Protein AF-Q1GSV4-F1 (afdb_monomer_lite)

Foldseek 3Di:
DDDPPPPPPDPPPDPPPPDDDDDDPLPPDDPVNLLVVAPPLLSQLCCQCVVVPHDLVRSCVVVVHDSVSSVVSPVVSVVVSVVVSVVD

Sequence (88 aa):
MLRRRRDEAELGDHDAAVGAKDEAVHARFSIDRLMTLVPPGQAQAITLVKIEGASIAEASQICGQSKSLVKVNIHRGLKKLTQLVERG

InterPro domains:
  IPR013249 RNA polymerase sigma factor 70, region 4 type 2 [PF08281] (30-81)
  IPR013324 RNA polymerase sigma factor, region 3/4-like [SSF88659] (26-87)
  IPR036388 Winged helix-like DNA-binding domain superfamily [G3DSA:1.10.10.10] (2-86)

pLDDT: mean 79.79, std 23.39, range [36.81, 98.75]

Radius of gyration: 16.42 Å; chains: 1; bounding box: 33×32×50 Å

Organism: Sphingopyxis alaskensis (strain DSM 13593 / LMG 18877 / RB2256) (NCBI:txid317655)

Structure (mmCIF, N/CA/C/O backbone):
data_AF-Q1GSV4-F1
#
_entry.id   AF-Q1GSV4-F1
#
loop_
_atom_site.group_PDB
_atom_site.id
_atom_site.type_symbol
_atom_site.label_atom_id
_atom_site.label_alt_id
_atom_site.label_comp_id
_atom_site.label_asym_id
_atom_site.label_entity_id
_atom_site.label_seq_id
_atom_site.pdbx_PDB_ins_code
_atom_site.Cartn_x
_atom_site.Cartn_y
_atom_site.Cartn_z
_atom_site.occupancy
_atom_site.B_iso_or_equiv
_atom_site.auth_seq_id
_atom_site.auth_comp_id
_atom_site.auth_asym_id
_atom_site.auth_atom_id
_atom_site.pdbx_PDB_model_num
ATOM 1 N N . MET A 1 1 ? -1.910 25.453 22.841 1.00 36.81 1 MET A N 1
ATOM 2 C CA . MET A 1 1 ? -0.947 24.338 22.996 1.00 36.81 1 MET A CA 1
ATOM 3 C C . MET A 1 1 ? -1.025 23.416 21.781 1.00 36.81 1 MET A C 1
ATOM 5 O O . MET A 1 1 ? -2.117 23.010 21.424 1.00 36.81 1 MET A O 1
ATOM 9 N N . LEU A 1 2 ? 0.143 23.136 21.185 1.00 41.50 2 LEU A N 1
ATOM 10 C CA . LEU A 1 2 ? 0.503 22.049 20.253 1.00 41.50 2 LEU A CA 1
ATOM 11 C C . LEU A 1 2 ? -0.163 21.933 18.858 1.00 41.50 2 LEU A C 1
ATOM 13 O O . LEU A 1 2 ? -1.057 21.135 18.611 1.00 41.50 2 LEU A O 1
ATOM 17 N N . ARG A 1 3 ? 0.444 22.682 17.921 1.00 47.72 3 ARG A N 1
ATOM 18 C CA . ARG A 1 3 ? 0.996 22.251 16.614 1.00 47.72 3 ARG A CA 1
ATOM 19 C C . ARG A 1 3 ? 0.270 21.111 15.878 1.00 47.72 3 ARG A C 1
ATOM 21 O O . ARG A 1 3 ? 0.669 19.953 15.965 1.00 47.72 3 ARG A O 1
ATOM 28 N N . ARG A 1 4 ? -0.645 21.476 14.978 1.00 48.47 4 ARG A N 1
ATOM 29 C CA . ARG A 1 4 ? -0.904 20.697 13.759 1.00 48.47 4 ARG A CA 1
ATOM 30 C C . ARG A 1 4 ? 0.086 21.201 12.703 1.00 48.47 4 ARG A C 1
ATOM 32 O O . ARG A 1 4 ? -0.177 22.210 12.058 1.00 48.47 4 ARG A O 1
ATOM 39 N N . ARG A 1 5 ? 1.262 20.569 12.592 1.00 46.31 5 ARG A N 1
ATOM 40 C CA . ARG A 1 5 ? 2.119 20.758 11.410 1.00 46.31 5 ARG A CA 1
ATOM 41 C C . ARG A 1 5 ? 1.390 20.122 10.242 1.00 46.31 5 ARG A C 1
ATOM 43 O O . ARG A 1 5 ? 1.402 18.906 10.073 1.00 46.31 5 ARG A O 1
ATOM 50 N N . ARG A 1 6 ? 0.642 20.956 9.537 1.00 48.53 6 ARG A N 1
ATOM 51 C CA . ARG A 1 6 ? 0.176 20.657 8.205 1.00 48.53 6 ARG A CA 1
ATOM 52 C C . ARG A 1 6 ? 1.312 21.099 7.295 1.00 48.53 6 ARG A C 1
ATOM 54 O O . ARG A 1 6 ? 1.362 22.253 6.899 1.00 48.53 6 ARG A O 1
ATOM 61 N N . ASP A 1 7 ? 2.263 20.203 7.070 1.00 41.16 7 ASP A N 1
ATOM 62 C CA . ASP A 1 7 ? 3.239 20.390 6.002 1.00 41.16 7 ASP A CA 1
ATOM 63 C C . ASP A 1 7 ? 2.504 20.031 4.695 1.00 41.16 7 ASP A C 1
ATOM 65 O O . ASP A 1 7 ? 2.679 18.956 4.12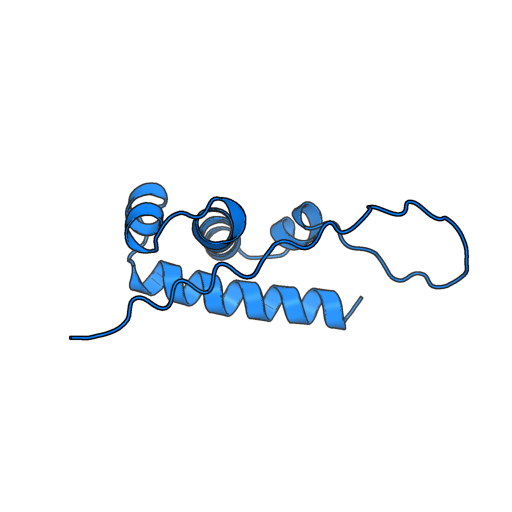9 1.00 41.16 7 ASP A O 1
ATOM 69 N N . GLU A 1 8 ? 1.574 20.901 4.281 1.00 46.28 8 GLU A N 1
ATOM 70 C CA . GLU A 1 8 ? 1.160 21.020 2.881 1.00 46.28 8 GLU A CA 1
ATOM 71 C C . GLU A 1 8 ? 2.365 21.645 2.175 1.00 46.28 8 GLU A C 1
ATOM 73 O O . GLU A 1 8 ? 2.492 22.863 2.078 1.00 46.28 8 GLU A O 1
ATOM 78 N N . ALA A 1 9 ? 3.331 20.805 1.802 1.00 45.31 9 ALA A N 1
ATOM 79 C CA . ALA A 1 9 ? 4.385 21.221 0.897 1.00 45.31 9 ALA A CA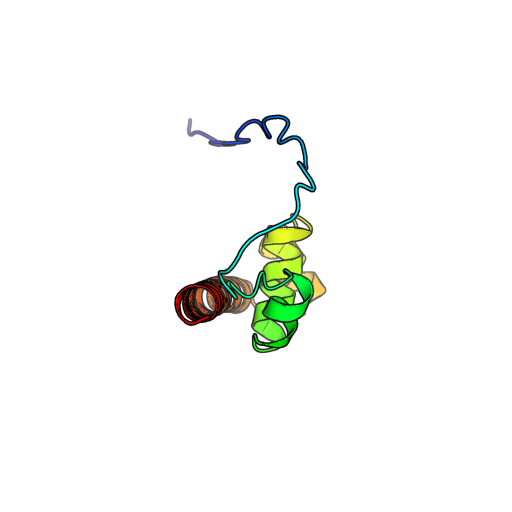 1
ATOM 80 C C . ALA A 1 9 ? 3.710 21.638 -0.415 1.00 45.31 9 ALA A C 1
ATOM 82 O O . ALA A 1 9 ? 2.998 20.834 -1.020 1.00 45.31 9 ALA A O 1
ATOM 83 N N . GLU A 1 10 ? 3.898 22.903 -0.792 1.00 41.88 10 GLU A N 1
ATOM 84 C CA . GLU A 1 10 ? 3.570 23.458 -2.104 1.00 41.88 10 GLU A CA 1
ATOM 85 C C . GLU A 1 10 ? 3.877 22.432 -3.199 1.00 41.88 10 GLU A C 1
ATOM 87 O O . GLU A 1 10 ? 5.028 22.041 -3.407 1.00 41.88 10 GLU A O 1
ATOM 92 N N . LEU A 1 11 ? 2.836 21.986 -3.902 1.00 47.22 11 LEU A N 1
ATOM 93 C CA . LEU A 1 11 ? 2.986 21.297 -5.176 1.00 47.22 11 LEU A CA 1
ATOM 94 C C . LEU A 1 11 ? 3.466 22.345 -6.181 1.00 47.22 11 LEU A C 1
ATOM 96 O O . LEU A 1 11 ? 2.662 23.039 -6.797 1.00 47.22 11 LEU A O 1
ATOM 100 N N . GLY A 1 12 ? 4.786 22.498 -6.273 1.00 42.38 12 GLY A N 1
ATOM 101 C CA . GLY A 1 12 ? 5.423 23.252 -7.341 1.00 42.38 12 GLY A CA 1
ATOM 102 C C . GLY A 1 12 ? 4.995 22.681 -8.689 1.00 42.38 12 GLY A C 1
ATOM 103 O O . GLY A 1 12 ? 4.986 21.463 -8.876 1.00 42.38 12 GLY A O 1
ATOM 104 N N . ASP A 1 13 ? 4.607 23.579 -9.588 1.00 45.84 13 ASP A N 1
ATOM 105 C CA . ASP A 1 13 ? 4.215 23.308 -10.966 1.00 45.84 13 ASP A CA 1
ATOM 106 C C . ASP A 1 13 ? 5.342 22.551 -11.683 1.00 45.84 13 ASP A C 1
ATOM 108 O O . ASP A 1 13 ? 6.343 23.128 -12.108 1.00 45.84 13 ASP A O 1
ATOM 112 N N . HIS A 1 14 ? 5.243 21.221 -11.711 1.00 49.34 14 HIS A N 1
ATOM 113 C CA . HIS A 1 14 ? 6.205 20.369 -12.392 1.00 49.34 14 HIS A CA 1
ATOM 114 C C . HIS A 1 14 ? 5.644 20.051 -13.769 1.00 49.34 14 HIS A C 1
ATOM 116 O O . HIS A 1 14 ? 4.902 19.088 -13.974 1.00 49.34 14 HIS A O 1
ATOM 122 N N . ASP A 1 15 ? 6.016 20.934 -14.687 1.00 41.84 15 ASP A N 1
ATOM 123 C CA . ASP A 1 15 ? 5.812 20.842 -16.118 1.00 41.84 15 ASP A CA 1
ATOM 124 C C . ASP A 1 15 ? 6.182 19.428 -16.597 1.00 41.84 15 ASP A C 1
ATOM 126 O O . ASP A 1 15 ? 7.328 18.972 -16.487 1.00 41.84 15 ASP A O 1
ATOM 130 N N . ALA A 1 16 ? 5.181 18.678 -17.057 1.00 49.34 16 ALA A N 1
ATOM 131 C CA . ALA A 1 16 ? 5.350 17.320 -17.547 1.00 49.34 16 ALA A CA 1
ATOM 132 C C . ALA A 1 16 ? 6.035 17.364 -18.920 1.00 49.34 16 ALA A C 1
ATOM 134 O O . ALA A 1 16 ? 5.400 17.187 -19.959 1.00 49.34 16 ALA A O 1
ATOM 135 N N . ALA A 1 17 ? 7.348 17.593 -18.928 1.00 45.91 17 ALA A N 1
ATOM 136 C CA . ALA A 1 17 ? 8.158 17.564 -20.133 1.00 45.91 17 ALA A CA 1
ATOM 137 C C . ALA A 1 17 ? 8.221 16.132 -20.692 1.00 45.91 17 ALA A C 1
ATOM 139 O O . ALA A 1 17 ? 9.022 15.290 -20.282 1.00 45.91 17 ALA A O 1
ATOM 140 N N . VAL A 1 18 ? 7.347 15.849 -21.658 1.00 52.38 18 VAL A N 1
ATOM 141 C CA . VAL A 1 18 ? 7.448 14.691 -22.548 1.00 52.38 18 VAL A CA 1
ATOM 142 C C . VAL A 1 18 ? 8.556 14.988 -23.564 1.00 52.38 18 VAL A C 1
ATOM 144 O O . VAL A 1 18 ? 8.307 15.546 -24.627 1.00 52.38 18 VAL A O 1
ATOM 147 N N . GLY A 1 19 ? 9.796 14.638 -23.217 1.00 42.12 19 GLY A N 1
ATOM 148 C CA . GLY A 1 19 ? 10.967 14.720 -24.093 1.00 42.12 19 GLY A CA 1
ATOM 149 C C . GLY A 1 19 ? 11.590 13.339 -24.295 1.00 42.12 19 GLY A C 1
ATOM 150 O O . GLY A 1 19 ? 11.987 12.688 -23.335 1.00 42.12 19 GLY A O 1
ATOM 151 N N . ALA A 1 20 ? 11.613 12.870 -25.539 1.00 53.06 20 ALA A N 1
ATOM 152 C CA . ALA A 1 20 ? 12.054 11.540 -25.946 1.00 53.06 20 ALA A CA 1
ATOM 153 C C . ALA A 1 20 ? 13.573 11.459 -26.234 1.00 53.06 20 ALA A C 1
ATOM 155 O O . ALA A 1 20 ? 14.133 12.437 -26.725 1.00 53.06 20 ALA A O 1
ATOM 156 N N . LYS A 1 21 ? 14.126 10.230 -26.107 1.00 49.53 21 LYS A N 1
ATOM 157 C CA . LYS A 1 21 ? 15.457 9.716 -26.555 1.00 49.53 21 LYS A CA 1
ATOM 158 C C . LYS A 1 21 ? 16.615 10.076 -25.595 1.00 49.53 21 LYS A C 1
ATOM 160 O O . LYS A 1 21 ? 16.758 11.237 -25.254 1.00 49.53 21 LYS A O 1
ATOM 165 N N . ASP A 1 22 ? 17.416 9.162 -25.031 1.00 38.31 22 ASP A N 1
ATOM 166 C CA . ASP A 1 22 ? 18.133 8.023 -25.628 1.00 38.31 22 ASP A CA 1
ATOM 167 C C . ASP A 1 22 ? 18.624 7.015 -24.546 1.00 38.31 22 ASP A C 1
ATOM 169 O O . ASP A 1 22 ? 18.919 7.398 -23.416 1.00 38.31 22 ASP A O 1
ATOM 173 N N . GLU A 1 23 ? 18.722 5.735 -24.920 1.00 44.53 23 GLU A N 1
ATOM 174 C CA . GLU A 1 23 ? 19.713 4.723 -24.472 1.00 44.53 23 GLU A CA 1
ATOM 175 C C . GLU A 1 23 ? 20.034 4.478 -22.979 1.00 44.53 23 GLU A C 1
ATOM 177 O O . GLU A 1 23 ? 21.144 4.099 -22.609 1.00 44.53 23 GLU A O 1
ATOM 182 N N . ALA A 1 24 ? 19.023 4.491 -22.119 1.00 45.62 24 ALA A N 1
ATOM 183 C CA . ALA A 1 24 ? 19.012 3.608 -20.956 1.00 45.62 24 ALA A CA 1
ATOM 184 C C . ALA A 1 24 ? 17.619 2.997 -20.855 1.00 45.62 24 ALA A C 1
ATOM 186 O O . ALA A 1 24 ? 16.626 3.717 -20.756 1.00 45.62 24 ALA A O 1
ATOM 187 N N . VAL A 1 25 ? 17.519 1.667 -20.868 1.00 49.53 25 VAL A N 1
ATOM 188 C CA . VAL A 1 25 ? 16.290 0.954 -20.487 1.00 49.53 25 VAL A CA 1
ATOM 189 C C . VAL A 1 25 ? 16.114 1.107 -18.970 1.00 49.53 25 VAL A C 1
ATOM 191 O O . VAL A 1 25 ? 16.105 0.139 -18.227 1.00 49.53 25 VAL A O 1
ATOM 194 N N . HIS A 1 26 ? 16.011 2.343 -18.483 1.00 49.09 26 HIS A N 1
ATOM 195 C CA . HIS A 1 26 ? 15.402 2.617 -17.200 1.00 49.09 26 HIS A CA 1
ATOM 196 C C . HIS A 1 26 ? 13.921 2.365 -17.414 1.00 49.09 26 HIS A C 1
ATOM 198 O O . HIS A 1 26 ? 13.210 3.171 -18.022 1.00 49.09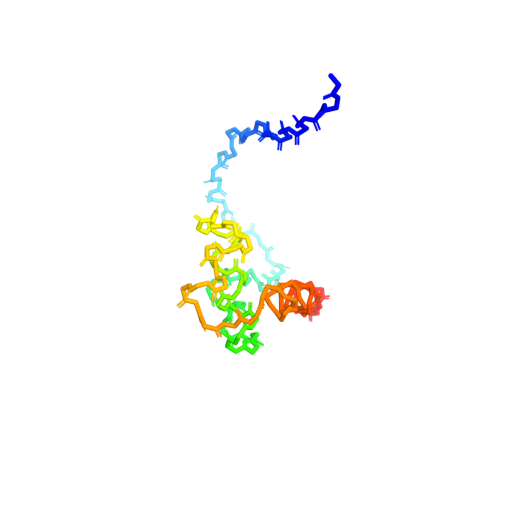 26 HIS A O 1
ATOM 204 N N . ALA A 1 27 ? 13.467 1.186 -16.997 1.00 56.66 27 ALA A N 1
ATOM 205 C CA . ALA A 1 27 ? 12.061 0.846 -17.023 1.00 56.66 27 ALA A CA 1
ATOM 206 C C . ALA A 1 27 ? 11.330 1.846 -16.121 1.00 56.66 27 ALA A C 1
ATOM 208 O O . ALA A 1 27 ? 11.255 1.685 -14.907 1.00 56.66 27 ALA A O 1
ATOM 209 N N . ARG A 1 28 ? 10.792 2.914 -16.713 1.00 65.94 28 ARG A N 1
ATOM 210 C CA . ARG A 1 28 ? 9.903 3.842 -16.022 1.00 65.94 28 ARG A CA 1
ATOM 211 C C . ARG A 1 28 ? 8.642 3.064 -15.661 1.00 65.94 28 ARG A C 1
ATOM 213 O O . ARG A 1 28 ? 7.720 2.944 -16.466 1.00 65.94 28 ARG A O 1
ATOM 220 N N . PHE A 1 29 ? 8.625 2.455 -14.479 1.00 71.19 29 PHE A N 1
ATOM 221 C CA . PHE A 1 29 ? 7.442 1.761 -14.002 1.00 71.19 29 PHE A CA 1
ATOM 222 C C . PHE A 1 29 ? 6.340 2.793 -13.761 1.00 71.19 29 PHE A C 1
ATOM 224 O O . PHE A 1 29 ? 6.536 3.762 -13.027 1.00 71.19 29 PHE A O 1
ATOM 231 N N . SER A 1 30 ? 5.168 2.590 -14.368 1.00 86.50 30 SER A N 1
ATOM 232 C CA . SER A 1 30 ? 3.985 3.341 -13.956 1.00 86.50 30 SER A CA 1
ATOM 233 C C . SER A 1 30 ? 3.623 2.966 -12.518 1.00 86.50 30 SER A C 1
ATOM 235 O O . SER A 1 30 ? 3.836 1.825 -12.094 1.00 86.50 30 SER A O 1
ATOM 237 N N . ILE A 1 31 ? 3.056 3.917 -11.771 1.00 86.38 31 ILE A N 1
ATOM 238 C CA . ILE A 1 31 ? 2.561 3.666 -10.409 1.00 86.38 31 ILE A CA 1
ATOM 239 C C . ILE A 1 31 ? 1.573 2.496 -10.427 1.00 86.38 31 ILE A C 1
ATOM 241 O O . ILE A 1 31 ? 1.720 1.578 -9.628 1.00 86.38 31 ILE A O 1
ATOM 245 N N . ASP A 1 32 ? 0.654 2.458 -11.394 1.00 89.19 32 ASP A N 1
ATOM 246 C CA . ASP A 1 32 ? -0.308 1.361 -11.538 1.00 89.19 32 ASP A CA 1
ATOM 247 C C . ASP A 1 32 ? 0.388 0.004 -11.662 1.00 89.19 32 ASP A C 1
ATOM 249 O O . ASP A 1 32 ? 0.048 -0.939 -10.946 1.00 89.19 32 ASP A O 1
ATOM 253 N N . ARG A 1 33 ? 1.433 -0.093 -12.497 1.00 90.62 33 ARG A N 1
ATOM 254 C CA . ARG A 1 33 ? 2.208 -1.329 -12.648 1.00 90.62 33 ARG A CA 1
ATOM 255 C C . ARG A 1 33 ? 2.906 -1.706 -11.348 1.00 90.62 33 ARG A C 1
ATOM 257 O O . ARG A 1 33 ? 2.848 -2.870 -10.961 1.00 90.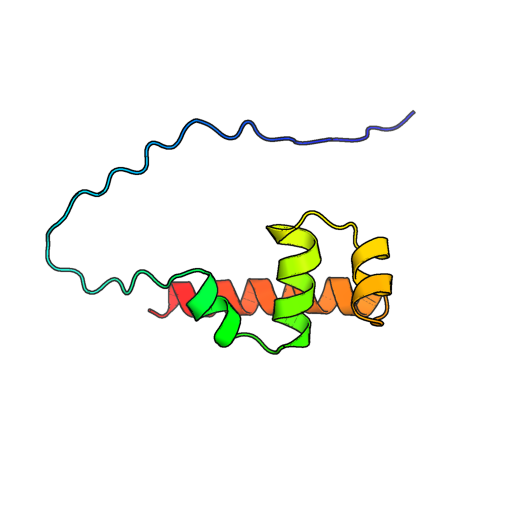62 33 ARG A O 1
ATOM 264 N N . LEU A 1 34 ? 3.529 -0.754 -10.658 1.00 92.62 34 LEU A N 1
ATOM 265 C CA . LEU A 1 34 ? 4.160 -1.014 -9.363 1.00 92.62 34 LEU A CA 1
ATOM 266 C C . LEU A 1 34 ? 3.154 -1.516 -8.326 1.00 92.62 34 LEU A C 1
ATOM 268 O O . LEU A 1 34 ? 3.448 -2.467 -7.603 1.00 92.62 34 LEU A O 1
ATOM 272 N N . MET A 1 35 ? 1.960 -0.928 -8.287 1.00 95.12 35 MET A N 1
ATOM 273 C CA . MET A 1 35 ? 0.908 -1.298 -7.344 1.00 95.12 35 MET A CA 1
ATOM 274 C C . MET A 1 35 ? 0.411 -2.732 -7.561 1.00 95.12 35 MET A C 1
ATOM 276 O O . MET A 1 35 ? 0.117 -3.413 -6.579 1.00 95.12 35 MET A O 1
ATOM 280 N N . THR A 1 36 ? 0.432 -3.250 -8.799 1.00 95.12 36 THR A N 1
ATOM 281 C CA . THR A 1 36 ? 0.136 -4.676 -9.062 1.00 95.12 36 THR A CA 1
ATOM 282 C C . THR A 1 36 ? 1.168 -5.649 -8.473 1.00 95.12 36 THR A C 1
ATOM 284 O O . THR A 1 36 ? 0.866 -6.825 -8.280 1.00 95.12 36 THR A O 1
ATOM 287 N N . LEU A 1 37 ? 2.381 -5.184 -8.151 1.00 94.94 37 LEU A N 1
ATOM 288 C CA . LEU A 1 37 ? 3.470 -6.014 -7.616 1.00 94.94 37 LEU A CA 1
ATOM 289 C C . LEU A 1 37 ? 3.487 -6.071 -6.076 1.00 94.94 37 LEU A C 1
ATOM 291 O O . LEU A 1 37 ? 4.295 -6.793 -5.475 1.00 94.94 37 LEU A O 1
ATOM 295 N N . VAL A 1 38 ? 2.606 -5.328 -5.406 1.00 96.00 38 VAL A N 1
ATOM 296 C CA . VAL A 1 38 ? 2.496 -5.259 -3.941 1.00 96.00 38 VAL A CA 1
ATOM 297 C C . VAL A 1 38 ? 1.308 -6.116 -3.480 1.00 96.00 38 VAL A C 1
ATOM 299 O O . VAL A 1 38 ? 0.292 -6.151 -4.168 1.00 96.00 38 VAL A O 1
ATOM 302 N N . PRO A 1 39 ? 1.378 -6.824 -2.332 1.00 97.94 39 PRO A N 1
ATOM 303 C CA . PRO A 1 39 ? 0.230 -7.579 -1.831 1.00 97.94 39 PRO A CA 1
ATOM 304 C C . PRO A 1 39 ? -1.047 -6.721 -1.723 1.00 97.94 39 PRO A C 1
ATOM 306 O O . PRO A 1 39 ? -0.946 -5.571 -1.285 1.00 97.94 39 PRO A O 1
ATOM 309 N N . PRO A 1 40 ? -2.245 -7.262 -2.021 1.00 97.88 40 PRO A N 1
ATOM 310 C CA . PRO A 1 40 ? -3.470 -6.466 -2.163 1.00 97.88 40 PRO A CA 1
ATOM 311 C C . PRO A 1 40 ? -3.799 -5.569 -0.965 1.00 97.88 40 PRO A C 1
ATOM 313 O O . PRO A 1 40 ? -4.122 -4.401 -1.140 1.00 97.88 40 PRO A O 1
ATOM 316 N N . GLY A 1 41 ? -3.639 -6.067 0.266 1.00 98.00 41 GLY A N 1
ATOM 317 C CA . GLY A 1 41 ? -3.884 -5.263 1.470 1.00 98.00 41 GLY A CA 1
ATOM 318 C C . GLY A 1 41 ? -2.895 -4.104 1.660 1.00 98.00 41 GLY A C 1
ATOM 319 O O . GLY A 1 41 ? -3.247 -3.093 2.260 1.00 98.00 41 GLY A O 1
ATOM 320 N N . GLN A 1 42 ? -1.673 -4.227 1.136 1.00 98.62 42 GLN A N 1
ATOM 321 C CA . GLN A 1 42 ? -0.671 -3.156 1.133 1.00 98.62 42 GLN A CA 1
ATOM 322 C C . GLN A 1 42 ? -0.986 -2.129 0.050 1.00 98.62 42 GLN A C 1
ATOM 324 O O . GLN A 1 42 ? -0.990 -0.937 0.343 1.00 98.62 42 GLN A O 1
ATOM 329 N N . ALA A 1 43 ? -1.309 -2.598 -1.159 1.00 98.31 43 ALA A N 1
ATOM 330 C CA . ALA A 1 43 ? -1.731 -1.746 -2.263 1.00 98.31 43 ALA A CA 1
ATOM 331 C C . ALA A 1 43 ? -2.967 -0.919 -1.876 1.00 98.31 43 ALA A C 1
ATOM 333 O O . ALA A 1 43 ? -2.922 0.303 -1.924 1.00 98.31 43 ALA A O 1
ATOM 334 N N . GLN A 1 44 ? -4.020 -1.565 -1.368 1.00 98.44 44 GLN A N 1
ATOM 335 C CA . GLN A 1 44 ? -5.249 -0.893 -0.944 1.00 98.44 44 GLN A CA 1
ATOM 336 C C . GLN A 1 44 ? -4.997 0.145 0.160 1.00 98.44 44 GLN A C 1
ATOM 338 O O . GLN A 1 44 ? -5.495 1.264 0.076 1.00 98.44 44 GLN A O 1
ATOM 343 N N . ALA A 1 45 ? -4.195 -0.184 1.179 1.00 98.69 45 ALA A N 1
ATOM 344 C CA . ALA A 1 45 ? -3.885 0.757 2.256 1.00 98.69 45 ALA A CA 1
ATOM 345 C C . ALA A 1 45 ? -3.057 1.964 1.771 1.00 98.69 45 ALA A C 1
ATOM 347 O O . ALA A 1 45 ? -3.256 3.078 2.256 1.00 98.69 45 ALA A O 1
ATOM 348 N N . ILE A 1 46 ? -2.139 1.756 0.821 1.00 98.56 46 ILE A N 1
ATOM 349 C CA . ILE A 1 46 ? -1.374 2.836 0.184 1.00 98.56 46 ILE A CA 1
ATOM 350 C C . ILE A 1 46 ? -2.293 3.704 -0.669 1.00 98.56 46 ILE A C 1
ATOM 352 O O . ILE A 1 46 ?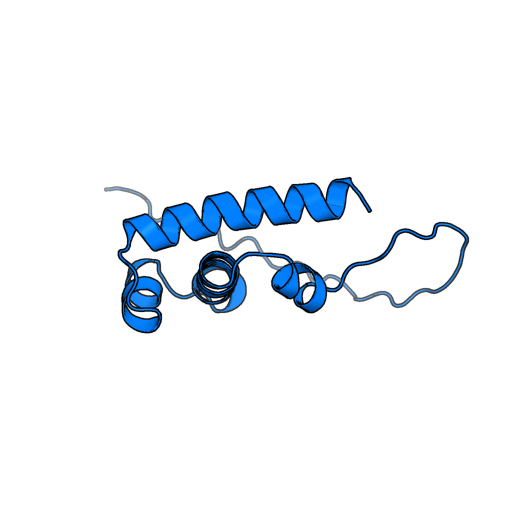 -2.245 4.920 -0.519 1.00 98.56 46 ILE A O 1
ATOM 356 N N . THR A 1 47 ? -3.148 3.112 -1.503 1.00 98.25 47 THR A N 1
ATOM 357 C CA . THR A 1 47 ? -4.090 3.862 -2.338 1.00 98.25 47 THR A CA 1
ATOM 358 C C . THR A 1 47 ? -4.988 4.747 -1.483 1.00 98.25 47 THR A C 1
ATOM 360 O O . THR A 1 47 ? -4.937 5.964 -1.625 1.00 98.25 47 THR A O 1
ATOM 363 N N . LEU A 1 48 ? -5.701 4.169 -0.511 1.00 98.56 48 LEU A N 1
ATOM 364 C CA . LEU A 1 48 ? -6.629 4.923 0.336 1.00 98.56 48 LEU A CA 1
ATOM 365 C C . LEU A 1 48 ? -5.933 6.087 1.060 1.00 98.56 48 LEU A C 1
ATOM 367 O O . LEU A 1 48 ? -6.449 7.196 1.091 1.00 98.56 48 LEU A O 1
ATOM 371 N N . VAL A 1 49 ? -4.749 5.861 1.640 1.00 98.56 49 VAL A N 1
ATOM 372 C CA . VAL A 1 49 ? -4.133 6.851 2.545 1.00 98.56 49 VAL A CA 1
ATOM 373 C C . VAL A 1 49 ? -3.163 7.802 1.851 1.00 98.56 49 VAL A C 1
ATOM 375 O O . VAL A 1 49 ? -3.041 8.958 2.249 1.00 98.56 49 VAL A O 1
ATOM 378 N N . LYS A 1 50 ? -2.401 7.321 0.869 1.00 97.81 50 LYS A N 1
ATOM 379 C CA . LYS A 1 50 ? -1.329 8.094 0.224 1.00 97.81 50 LYS A CA 1
ATOM 380 C C . LYS A 1 50 ? -1.733 8.674 -1.120 1.00 97.81 50 LYS A C 1
ATOM 382 O O . LYS A 1 50 ? -1.133 9.668 -1.508 1.00 97.81 50 LYS A O 1
ATOM 387 N N . ILE A 1 51 ? -2.713 8.076 -1.794 1.00 96.19 51 ILE A N 1
ATOM 388 C CA . ILE A 1 51 ? -3.186 8.537 -3.103 1.00 96.19 51 ILE A CA 1
ATOM 389 C C . ILE A 1 51 ? -4.515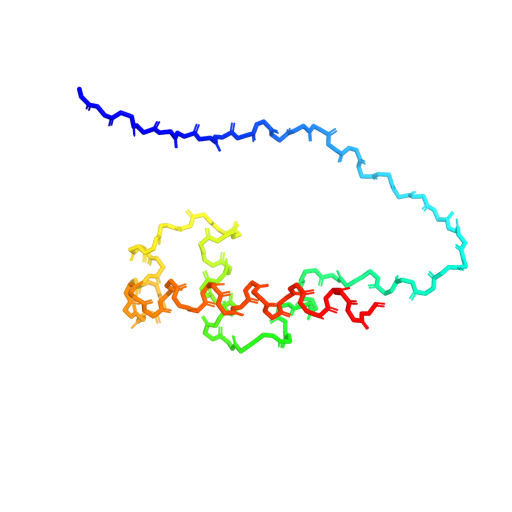 9.281 -2.943 1.00 96.19 51 ILE A C 1
ATOM 391 O O . ILE A 1 51 ? -4.632 10.419 -3.377 1.00 96.19 51 ILE A O 1
ATOM 395 N N . GLU A 1 52 ? -5.489 8.682 -2.258 1.00 96.81 52 GLU A N 1
ATOM 396 C CA . GLU A 1 52 ? -6.835 9.253 -2.090 1.00 96.81 52 GLU A CA 1
ATOM 397 C C . GLU A 1 52 ? -6.963 10.176 -0.867 1.00 96.81 52 GLU A C 1
ATOM 399 O O . GLU A 1 52 ? -7.965 10.866 -0.703 1.00 96.81 52 GLU A O 1
ATOM 404 N N . GLY A 1 53 ? -5.946 10.216 -0.001 1.00 97.75 53 GLY A N 1
ATOM 405 C CA . GLY A 1 53 ? -5.886 11.143 1.133 1.00 97.75 53 GLY A CA 1
ATOM 406 C C . GLY A 1 53 ? -6.765 10.776 2.334 1.00 97.75 53 GLY A C 1
ATOM 407 O O . GLY A 1 53 ? -6.903 11.589 3.249 1.00 97.75 53 GLY A O 1
ATOM 408 N N . ALA A 1 54 ? -7.321 9.562 2.387 1.00 98.50 54 ALA A N 1
ATOM 409 C CA . ALA A 1 54 ? -8.058 9.089 3.552 1.00 98.50 54 ALA A CA 1
ATOM 410 C C . ALA A 1 54 ? -7.156 9.046 4.796 1.00 98.50 54 ALA A C 1
ATOM 412 O O . ALA A 1 54 ? -5.992 8.632 4.766 1.00 98.50 54 ALA A O 1
ATOM 413 N N . SER A 1 55 ? -7.705 9.406 5.951 1.00 98.69 55 SER A N 1
ATOM 414 C CA . SER A 1 55 ? -7.039 9.165 7.225 1.00 98.69 55 SER A CA 1
ATOM 415 C C . SER A 1 55 ? -6.918 7.662 7.505 1.00 98.69 55 SER A C 1
ATOM 417 O O . SER A 1 55 ? -7.664 6.831 6.988 1.00 98.69 55 SER A O 1
ATOM 419 N N . ILE A 1 56 ? -6.024 7.283 8.425 1.00 98.50 56 ILE A N 1
ATOM 420 C CA . ILE A 1 56 ? -5.898 5.883 8.876 1.00 98.50 56 ILE A CA 1
ATOM 421 C C . ILE A 1 56 ? -7.227 5.337 9.425 1.00 98.50 56 ILE A C 1
ATOM 423 O O . ILE A 1 56 ? -7.492 4.140 9.332 1.00 98.50 56 ILE A O 1
ATOM 427 N N . ALA A 1 57 ? -8.043 6.197 10.041 1.00 98.56 57 ALA A N 1
ATOM 428 C CA . ALA A 1 57 ? -9.330 5.792 10.584 1.00 98.56 57 ALA A CA 1
ATOM 429 C C . ALA A 1 57 ? -10.348 5.514 9.473 1.00 98.56 57 ALA A C 1
ATOM 431 O O . ALA A 1 57 ? -10.987 4.469 9.518 1.00 98.56 57 ALA A O 1
ATOM 432 N N . GLU A 1 58 ? -10.448 6.396 8.478 1.00 98.50 58 GLU A N 1
ATOM 433 C CA . GLU A 1 58 ? -11.329 6.211 7.317 1.00 98.50 58 GLU A CA 1
ATOM 434 C C . GLU A 1 58 ? -10.908 4.992 6.500 1.00 98.50 58 GLU A C 1
ATOM 436 O O . GLU A 1 58 ? -11.732 4.119 6.253 1.00 98.50 58 GLU A O 1
ATOM 441 N N . ALA A 1 59 ? -9.615 4.848 6.192 1.00 98.69 59 ALA A N 1
ATOM 442 C CA . ALA A 1 59 ? -9.106 3.681 5.478 1.00 98.69 59 ALA A CA 1
ATOM 443 C C . ALA A 1 59 ? -9.426 2.373 6.216 1.00 98.69 59 ALA A C 1
ATOM 445 O O . ALA A 1 59 ? -9.877 1.419 5.597 1.00 98.69 59 ALA A O 1
ATOM 446 N N . SER A 1 60 ? -9.264 2.346 7.545 1.00 98.56 60 SER A N 1
ATOM 447 C CA . SER A 1 60 ? -9.625 1.198 8.389 1.00 98.56 60 SER A CA 1
ATOM 448 C C . SER A 1 60 ? -11.108 0.827 8.285 1.00 98.56 60 SER A C 1
ATOM 450 O O . SER A 1 60 ? -11.430 -0.358 8.275 1.00 98.56 60 SER A O 1
ATOM 452 N N . GLN A 1 61 ? -12.004 1.813 8.188 1.00 98.69 61 GLN A N 1
ATOM 453 C CA . GLN A 1 61 ? -13.430 1.556 7.969 1.00 98.69 61 GLN A CA 1
ATOM 454 C C . GLN A 1 61 ? -13.703 1.055 6.546 1.00 98.69 61 GLN A C 1
ATOM 456 O O . GLN A 1 61 ? -14.414 0.070 6.382 1.00 98.69 61 GLN A O 1
ATOM 461 N N . ILE A 1 62 ? -13.096 1.682 5.534 1.00 98.56 62 ILE A N 1
ATOM 462 C CA . ILE A 1 62 ? -13.303 1.347 4.118 1.00 98.56 62 ILE A CA 1
ATOM 463 C C . ILE A 1 62 ? -12.816 -0.073 3.796 1.00 98.56 62 ILE A C 1
ATOM 465 O O . ILE A 1 62 ? -13.509 -0.822 3.115 1.00 98.56 62 ILE A O 1
ATOM 469 N N . CYS A 1 63 ? -11.634 -0.468 4.283 1.00 97.06 63 CYS A N 1
ATOM 470 C CA . CYS A 1 63 ? -11.047 -1.776 3.972 1.00 97.06 63 CYS A CA 1
ATOM 471 C C . CYS A 1 63 ? -11.345 -2.870 5.011 1.00 97.06 63 CYS A C 1
ATOM 473 O O . CYS A 1 63 ? -10.894 -4.003 4.846 1.00 97.06 63 CYS A O 1
ATOM 475 N N . GLY A 1 64 ? -12.041 -2.545 6.107 1.00 98.12 64 GLY A N 1
ATOM 476 C CA . GLY A 1 64 ? -12.341 -3.481 7.200 1.00 98.12 64 GLY A CA 1
ATOM 477 C C . GLY A 1 64 ? -11.120 -3.957 8.004 1.00 98.12 64 GLY A C 1
ATOM 478 O O . GLY A 1 64 ? -11.235 -4.847 8.845 1.00 98.12 64 GLY A O 1
ATOM 479 N N . GLN A 1 65 ? -9.933 -3.391 7.769 1.00 98.38 65 GLN A N 1
ATOM 480 C CA . GLN A 1 65 ? -8.714 -3.730 8.507 1.00 98.38 65 GLN A CA 1
ATOM 481 C C . GLN A 1 65 ? -8.599 -2.895 9.781 1.00 98.38 65 GLN A C 1
ATOM 483 O O . GLN A 1 65 ? -9.067 -1.761 9.845 1.00 98.38 65 GLN A O 1
ATOM 488 N N . SER A 1 66 ? -7.887 -3.395 10.794 1.00 98.69 66 SER A N 1
ATOM 489 C CA . SER A 1 66 ? -7.581 -2.581 11.975 1.00 98.69 66 SER A CA 1
ATOM 490 C C . SER A 1 66 ? -6.667 -1.401 11.619 1.00 98.69 66 SER A C 1
ATOM 492 O O . SER A 1 66 ? -5.789 -1.511 10.763 1.00 98.69 66 SER A O 1
ATOM 494 N N . LYS A 1 67 ? -6.791 -0.280 12.342 1.00 98.69 67 LYS A N 1
ATOM 495 C CA . LYS A 1 67 ? -5.902 0.891 12.178 1.00 98.69 67 LYS A CA 1
ATOM 496 C C . LYS A 1 67 ? -4.412 0.530 12.271 1.00 98.69 67 LYS A C 1
ATOM 498 O O . LYS A 1 67 ? -3.583 1.152 11.612 1.00 98.69 67 LYS A O 1
ATOM 503 N N . SER A 1 68 ? -4.068 -0.460 13.101 1.00 98.50 68 SER A N 1
ATOM 504 C CA . SER A 1 68 ? -2.694 -0.961 13.227 1.00 98.50 68 SER A CA 1
ATOM 505 C C . SER A 1 68 ? -2.253 -1.701 11.962 1.00 98.50 68 SER A C 1
ATOM 507 O O . SER A 1 68 ? -1.187 -1.414 11.417 1.00 98.50 68 SER A O 1
ATOM 509 N N . LEU A 1 69 ? -3.109 -2.583 11.435 1.00 98.56 69 LEU A N 1
ATOM 510 C CA . LEU A 1 69 ? -2.828 -3.325 10.210 1.00 98.56 69 LEU A CA 1
ATOM 511 C C . LEU A 1 69 ? -2.699 -2.397 8.994 1.00 98.56 69 LEU A C 1
ATOM 513 O O . LEU A 1 69 ? -1.772 -2.578 8.213 1.00 98.56 69 LEU A O 1
ATOM 517 N N . VAL A 1 70 ? -3.529 -1.352 8.886 1.00 98.69 70 VAL A N 1
ATOM 518 C CA . VAL A 1 70 ? -3.408 -0.317 7.839 1.00 98.69 70 VAL A CA 1
ATOM 519 C C . VAL A 1 70 ? -2.022 0.339 7.866 1.00 98.69 70 VAL A C 1
ATOM 521 O O . VAL A 1 70 ? -1.347 0.411 6.841 1.00 98.69 70 VAL A O 1
ATOM 524 N N . LYS A 1 71 ? -1.541 0.764 9.043 1.00 98.69 71 LYS A N 1
ATOM 525 C CA . LYS A 1 71 ? -0.201 1.366 9.190 1.00 98.69 71 LYS A CA 1
ATOM 526 C C . LYS A 1 71 ? 0.919 0.399 8.795 1.00 98.69 71 LYS A C 1
ATOM 528 O O . LYS A 1 71 ? 1.853 0.796 8.100 1.00 98.69 71 LYS A O 1
ATOM 533 N N . VAL A 1 72 ? 0.822 -0.862 9.226 1.00 98.75 72 VAL A N 1
ATOM 534 C CA . VAL A 1 72 ? 1.793 -1.914 8.881 1.00 98.75 72 VAL A CA 1
ATOM 535 C C . VAL A 1 72 ? 1.804 -2.169 7.375 1.00 98.75 72 VAL A C 1
ATOM 537 O O . VAL A 1 72 ? 2.878 -2.260 6.780 1.00 98.75 72 VAL A O 1
ATOM 540 N N . ASN A 1 73 ? 0.626 -2.243 6.759 1.00 98.69 73 ASN A N 1
ATOM 541 C CA . ASN A 1 73 ? 0.464 -2.435 5.326 1.00 98.69 73 ASN A CA 1
ATOM 542 C C . ASN A 1 73 ? 1.105 -1.294 4.526 1.00 98.69 73 ASN A C 1
ATOM 544 O O . ASN A 1 73 ? 1.869 -1.572 3.604 1.00 98.69 73 ASN A O 1
ATOM 548 N N . ILE A 1 74 ? 0.894 -0.037 4.932 1.00 98.69 74 ILE A N 1
ATOM 549 C CA . ILE A 1 74 ? 1.533 1.131 4.303 1.00 98.69 74 ILE A CA 1
ATOM 550 C C . ILE A 1 74 ? 3.056 1.054 4.419 1.00 98.69 74 ILE A C 1
ATOM 552 O O . ILE A 1 74 ? 3.753 1.176 3.416 1.00 98.69 74 ILE A O 1
ATOM 556 N N . HIS A 1 75 ? 3.591 0.822 5.622 1.00 98.69 75 HIS A N 1
ATOM 557 C CA . HIS A 1 75 ? 5.041 0.766 5.825 1.00 98.69 75 HIS A CA 1
ATOM 558 C C . HIS A 1 75 ? 5.699 -0.340 4.985 1.00 98.69 75 HIS A C 1
ATOM 560 O O . HIS A 1 75 ? 6.695 -0.102 4.301 1.00 98.69 75 HIS A O 1
ATOM 566 N N . ARG A 1 76 ? 5.131 -1.552 5.015 1.00 98.44 76 ARG A N 1
ATOM 567 C CA . ARG A 1 76 ? 5.668 -2.703 4.275 1.00 98.44 76 ARG A CA 1
ATOM 568 C C . ARG A 1 76 ? 5.533 -2.527 2.766 1.00 98.44 76 ARG A C 1
ATOM 570 O O . ARG A 1 76 ? 6.474 -2.853 2.046 1.00 98.44 76 ARG A O 1
ATOM 577 N N . GLY A 1 77 ? 4.407 -1.987 2.306 1.00 98.06 77 GLY A N 1
ATOM 578 C CA . GLY A 1 77 ? 4.174 -1.747 0.889 1.00 98.06 77 GLY A CA 1
ATOM 579 C C . GLY A 1 77 ? 5.125 -0.698 0.322 1.00 98.06 77 GLY A C 1
ATOM 580 O O . GLY A 1 77 ? 5.771 -0.968 -0.683 1.00 98.06 77 GLY A O 1
ATOM 581 N N . LEU A 1 78 ? 5.313 0.438 1.008 1.00 97.94 78 LEU A N 1
ATOM 582 C CA . LEU A 1 78 ? 6.262 1.472 0.576 1.00 97.94 78 LEU A CA 1
ATOM 583 C C . LEU A 1 78 ? 7.694 0.934 0.513 1.00 97.94 78 LEU A C 1
ATOM 585 O O . LEU A 1 78 ? 8.374 1.133 -0.487 1.00 97.94 78 LEU A O 1
ATOM 589 N N . LYS A 1 79 ? 8.128 0.166 1.523 1.00 97.50 79 LYS A N 1
ATOM 590 C CA . LYS A 1 79 ? 9.449 -0.479 1.506 1.00 97.50 79 LYS A CA 1
ATOM 591 C C . LYS A 1 79 ? 9.618 -1.423 0.309 1.00 97.50 79 LYS A C 1
ATOM 593 O O . LYS A 1 79 ? 10.685 -1.450 -0.298 1.00 97.50 79 LYS A O 1
ATOM 598 N N . LYS A 1 80 ? 8.584 -2.197 -0.038 1.00 96.25 80 LYS A N 1
ATOM 599 C CA . LYS A 1 80 ? 8.610 -3.093 -1.204 1.00 96.25 80 LYS A CA 1
ATOM 600 C C . LYS A 1 80 ? 8.657 -2.309 -2.519 1.00 96.25 80 LYS A C 1
ATOM 602 O O . LYS A 1 80 ? 9.411 -2.683 -3.407 1.00 96.25 80 LYS A O 1
ATOM 607 N N . LEU A 1 81 ? 7.883 -1.232 -2.630 1.00 94.81 81 LEU A N 1
ATOM 608 C CA . LEU A 1 81 ? 7.881 -0.349 -3.797 1.00 94.81 81 LEU A CA 1
ATOM 609 C C . LEU A 1 81 ? 9.258 0.277 -4.035 1.00 94.81 81 LEU A C 1
ATOM 611 O O . LEU A 1 81 ? 9.755 0.214 -5.154 1.00 94.81 81 LEU A O 1
ATOM 615 N N . THR A 1 82 ? 9.910 0.783 -2.984 1.00 94.25 82 THR A N 1
ATOM 616 C CA . THR A 1 82 ? 11.290 1.284 -3.064 1.00 94.25 82 THR A CA 1
ATOM 617 C C . THR A 1 82 ? 12.238 0.218 -3.611 1.00 94.25 82 THR A C 1
ATOM 619 O O . THR A 1 82 ? 12.942 0.470 -4.580 1.00 94.25 82 THR A O 1
ATOM 622 N N . GLN A 1 83 ? 12.178 -1.009 -3.084 1.00 93.44 83 GLN A N 1
ATOM 623 C CA . GLN A 1 83 ? 13.015 -2.113 -3.572 1.00 93.44 83 GLN A CA 1
ATOM 624 C C . GLN A 1 83 ? 12.749 -2.489 -5.036 1.00 93.44 83 GLN A C 1
ATOM 626 O O . GLN A 1 83 ? 13.653 -2.982 -5.700 1.00 93.44 83 GLN A O 1
ATOM 631 N N . LEU A 1 84 ? 11.519 -2.327 -5.531 1.00 90.25 84 LEU A N 1
ATOM 632 C CA . LEU A 1 84 ? 11.185 -2.603 -6.931 1.00 90.25 84 LEU A CA 1
ATOM 633 C C . LEU A 1 84 ? 11.769 -1.542 -7.865 1.00 90.25 84 LEU A C 1
ATOM 635 O O . LEU A 1 84 ? 12.269 -1.896 -8.926 1.00 90.25 84 LEU A O 1
ATOM 639 N N . VAL A 1 85 ? 11.733 -0.273 -7.453 1.00 87.88 85 VAL A N 1
ATOM 640 C CA . VAL A 1 85 ? 12.301 0.844 -8.220 1.00 87.88 85 VAL A CA 1
ATOM 641 C C . VAL A 1 85 ? 13.830 0.825 -8.191 1.00 87.88 85 VAL A C 1
ATOM 643 O O . VAL A 1 85 ? 14.451 1.118 -9.197 1.00 87.88 85 VAL A O 1
ATOM 646 N N . GLU A 1 86 ? 14.454 0.439 -7.076 1.00 85.75 86 GLU A N 1
ATOM 647 C CA . GLU A 1 86 ? 15.921 0.350 -6.965 1.00 85.75 86 GLU A CA 1
ATOM 648 C C . GLU A 1 86 ? 16.535 -0.817 -7.759 1.00 85.75 86 GLU A C 1
ATOM 650 O O . GLU A 1 86 ? 17.743 -0.842 -7.984 1.00 85.75 86 GLU A O 1
ATOM 655 N N . ARG A 1 87 ? 15.733 -1.823 -8.130 1.00 74.56 87 ARG A N 1
ATOM 656 C CA . ARG A 1 87 ? 16.198 -3.049 -8.804 1.00 74.56 87 ARG A CA 1
ATOM 657 C C . ARG A 1 87 ? 15.917 -3.088 -10.305 1.00 74.56 87 ARG A C 1
ATOM 659 O O . ARG A 1 87 ? 16.348 -4.050 -10.940 1.00 74.56 87 ARG A O 1
ATOM 666 N N . GLY A 1 88 ? 15.153 -2.140 -10.842 1.00 64.31 88 GLY A N 1
ATOM 667 C CA . GLY A 1 88 ? 14.819 -2.069 -12.268 1.00 64.31 88 GLY A CA 1
ATOM 668 C C . GLY A 1 88 ? 15.373 -0.819 -12.919 1.00 64.31 88 GLY A C 1
ATOM 669 O O . GLY A 1 88 ? 15.583 -0.882 -14.146 1.00 64.31 88 GLY A O 1
#

Secondary structure (DSSP, 8-state):
----------------------S-------HHHHHHTS-HHHHHHHIIIIIS---HHHHHHHH---HHHHHHHHHHHHHHHHHHHHT-